Protein AF-A0A1I7JLA2-F1 (afdb_monomer)

Structure (mmCIF, N/CA/C/O backbone):
data_AF-A0A1I7JLA2-F1
#
_entry.id   AF-A0A1I7JLA2-F1
#
loop_
_atom_site.group_PDB
_atom_site.id
_atom_site.type_symbol
_atom_site.label_atom_id
_atom_site.label_alt_id
_atom_site.label_comp_id
_atom_site.label_asym_id
_atom_site.label_entity_id
_atom_site.label_seq_id
_atom_site.pdbx_PDB_ins_code
_atom_site.Cartn_x
_atom_site.Cartn_y
_atom_site.Cartn_z
_atom_site.occupancy
_atom_site.B_iso_or_equiv
_atom_site.auth_seq_id
_atom_site.auth_comp_id
_atom_site.auth_asym_id
_atom_site.auth_atom_id
_atom_site.pdbx_PDB_model_num
ATOM 1 N N . MET A 1 1 ? -4.505 21.972 -2.184 1.00 60.84 1 MET A N 1
ATOM 2 C CA . MET A 1 1 ? -4.064 20.597 -1.851 1.00 60.84 1 MET A CA 1
ATOM 3 C C . MET A 1 1 ? -5.063 19.650 -2.492 1.00 60.84 1 MET A C 1
ATOM 5 O O . MET A 1 1 ? -6.247 19.923 -2.366 1.00 60.84 1 MET A O 1
ATOM 9 N N . THR A 1 2 ? -4.623 18.646 -3.253 1.00 81.19 2 THR A N 1
ATOM 10 C CA . THR A 1 2 ? -5.544 17.721 -3.939 1.00 81.19 2 THR A CA 1
ATOM 11 C C . THR A 1 2 ? -6.076 16.661 -2.965 1.00 81.19 2 THR A C 1
ATOM 13 O O . THR A 1 2 ? -5.386 16.365 -1.983 1.00 81.19 2 THR A O 1
ATOM 16 N N . PRO A 1 3 ? -7.260 16.072 -3.224 1.00 82.00 3 PRO A N 1
ATOM 17 C CA . PRO A 1 3 ? -7.796 14.968 -2.421 1.00 82.00 3 PRO A CA 1
ATOM 18 C C . PRO A 1 3 ? -6.795 13.813 -2.262 1.00 82.00 3 PRO A C 1
ATOM 20 O O . PRO A 1 3 ? -6.498 13.415 -1.138 1.00 82.00 3 PRO A O 1
ATOM 23 N N . ALA A 1 4 ? -6.152 13.399 -3.360 1.00 80.56 4 ALA A N 1
ATOM 24 C CA . ALA A 1 4 ? -5.097 12.382 -3.382 1.00 80.56 4 ALA A CA 1
ATOM 25 C C . ALA A 1 4 ? -3.938 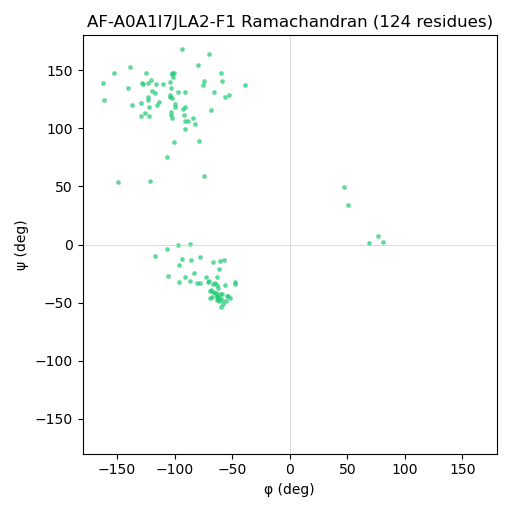12.671 -2.408 1.00 80.56 4 ALA A C 1
ATOM 27 O O . ALA A 1 4 ? -3.507 11.793 -1.662 1.00 80.56 4 ALA A O 1
ATOM 28 N N . LYS A 1 5 ? -3.454 13.921 -2.353 1.00 81.25 5 LYS A N 1
ATOM 29 C CA . LYS A 1 5 ? -2.370 14.306 -1.432 1.00 81.25 5 LYS A CA 1
ATOM 30 C C . LYS A 1 5 ? -2.807 14.334 0.027 1.00 81.25 5 LYS A C 1
ATOM 32 O O . LYS A 1 5 ? -1.984 14.089 0.906 1.00 81.25 5 LYS A O 1
ATOM 37 N N . SER A 1 6 ? -4.070 14.666 0.294 1.00 85.25 6 SER A N 1
ATOM 38 C CA . SER A 1 6 ? -4.618 14.601 1.651 1.00 85.25 6 SER A CA 1
ATOM 39 C C . SER A 1 6 ? -4.702 13.154 2.129 1.00 85.25 6 SER A C 1
ATOM 41 O O . SER A 1 6 ? -4.256 12.850 3.231 1.00 85.25 6 SER A O 1
ATOM 43 N N . LEU A 1 7 ? -5.202 12.267 1.268 1.00 85.94 7 LEU A N 1
ATOM 44 C CA . LEU A 1 7 ? -5.337 10.841 1.541 1.00 85.94 7 LEU A CA 1
ATOM 45 C C . LEU A 1 7 ? -3.978 10.167 1.754 1.00 85.94 7 LEU A C 1
ATOM 47 O O . LEU A 1 7 ? -3.787 9.453 2.731 1.00 85.94 7 LEU A O 1
ATOM 51 N N . TYR A 1 8 ? -2.994 10.478 0.906 1.00 85.94 8 TYR A N 1
ATOM 52 C CA . TYR A 1 8 ? -1.617 10.023 1.093 1.00 85.94 8 TYR A CA 1
ATOM 53 C C . TYR A 1 8 ? -1.049 10.426 2.459 1.00 85.94 8 TYR A C 1
ATOM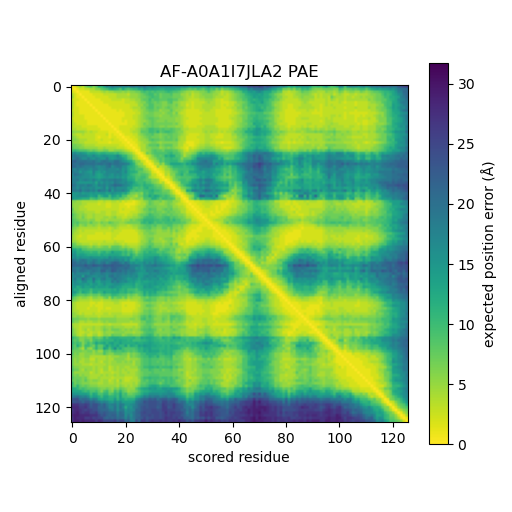 55 O O . TYR A 1 8 ? -0.510 9.584 3.172 1.00 85.94 8 TYR A O 1
ATOM 63 N N . LYS A 1 9 ? -1.194 11.697 2.857 1.00 86.75 9 LYS A N 1
ATOM 64 C CA . LYS A 1 9 ? -0.696 12.172 4.157 1.00 86.75 9 LYS A CA 1
ATOM 65 C C . LYS A 1 9 ? -1.370 11.474 5.335 1.00 86.75 9 LYS A C 1
ATOM 67 O O . LYS A 1 9 ? -0.699 11.208 6.328 1.00 86.75 9 LYS A O 1
ATOM 72 N N . ASP A 1 10 ? -2.665 11.190 5.229 1.00 89.06 10 ASP A N 1
ATOM 73 C CA . ASP A 1 10 ? -3.387 10.435 6.253 1.00 89.06 10 ASP A CA 1
ATOM 74 C C . ASP A 1 10 ? -2.836 9.007 6.382 1.00 89.06 10 ASP A C 1
ATOM 76 O O . ASP A 1 10 ? -2.472 8.586 7.478 1.00 89.06 10 ASP A O 1
ATOM 80 N N . ILE A 1 11 ? -2.651 8.309 5.257 1.00 88.25 11 ILE A N 1
ATOM 81 C CA . ILE A 1 11 ? -2.080 6.955 5.224 1.00 88.25 11 ILE A CA 1
ATOM 82 C C . ILE A 1 11 ? -0.662 6.935 5.807 1.00 88.25 11 ILE A C 1
ATOM 84 O O . ILE A 1 11 ? -0.333 6.046 6.594 1.00 88.25 11 ILE A O 1
ATOM 88 N N . VAL A 1 12 ? 0.170 7.925 5.472 1.00 86.69 12 VAL A N 1
ATOM 89 C CA . VAL A 1 12 ? 1.515 8.077 6.049 1.00 86.69 12 VAL A CA 1
ATOM 90 C C . VAL A 1 12 ? 1.435 8.242 7.563 1.00 86.69 12 VAL A C 1
ATOM 92 O O . VAL A 1 12 ? 2.026 7.442 8.285 1.00 86.69 12 VAL A O 1
ATOM 95 N N . ARG A 1 13 ? 0.650 9.212 8.049 1.00 88.69 13 ARG A N 1
ATOM 96 C CA . ARG A 1 13 ? 0.495 9.476 9.487 1.00 88.69 13 ARG A CA 1
ATOM 97 C C . ARG A 1 13 ? 0.058 8.220 10.240 1.00 88.69 13 ARG A C 1
ATOM 99 O O . ARG A 1 13 ? 0.593 7.925 11.301 1.00 88.69 13 ARG A O 1
ATOM 106 N N . ARG A 1 14 ? -0.908 7.481 9.691 1.00 87.94 14 ARG A N 1
ATOM 107 C CA . ARG A 1 14 ? -1.456 6.265 10.309 1.00 87.94 14 ARG A CA 1
ATOM 108 C C . ARG A 1 14 ? -0.498 5.081 10.248 1.00 87.94 14 ARG 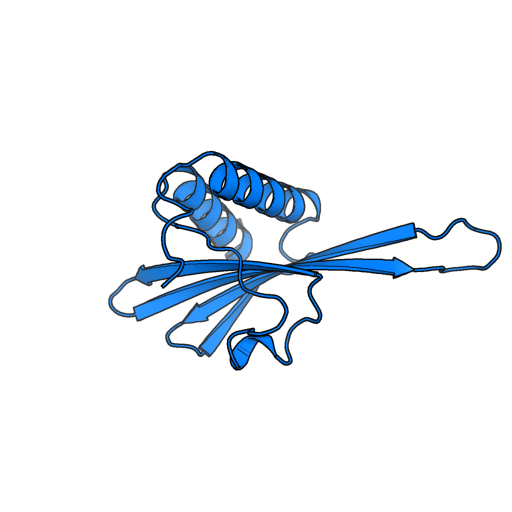A C 1
ATOM 110 O O . ARG A 1 14 ? -0.542 4.206 11.106 1.00 87.94 14 ARG A O 1
ATOM 117 N N . THR A 1 15 ? 0.378 5.051 9.249 1.00 86.12 15 THR A N 1
ATOM 118 C CA . THR A 1 15 ? 1.478 4.082 9.185 1.00 86.12 15 THR A CA 1
ATOM 119 C C . THR A 1 15 ? 2.515 4.385 10.265 1.00 86.12 15 THR A C 1
ATOM 121 O O . THR A 1 15 ? 2.911 3.486 10.997 1.00 86.12 15 THR A O 1
ATOM 124 N N . GLU A 1 16 ? 2.903 5.653 10.420 1.00 84.06 16 GLU A N 1
ATOM 125 C CA . GLU A 1 16 ? 3.864 6.097 11.439 1.00 84.06 16 GLU A CA 1
ATOM 126 C C . GLU A 1 16 ? 3.330 5.943 12.871 1.00 84.06 16 GLU A C 1
ATOM 128 O O . GLU A 1 16 ? 4.099 5.625 13.777 1.00 84.06 16 GLU A O 1
AT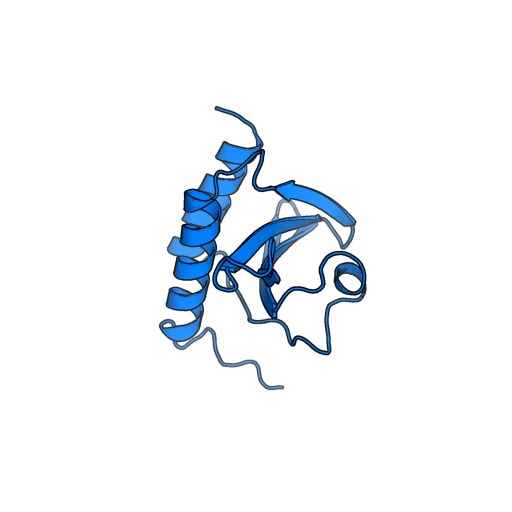OM 133 N N . SER A 1 17 ? 2.022 6.129 13.088 1.00 84.94 17 SER A N 1
ATOM 134 C CA . SER A 1 17 ? 1.387 5.912 14.396 1.00 84.94 17 SER A CA 1
ATOM 135 C C . SER A 1 17 ? 1.138 4.434 14.722 1.00 84.94 17 SER A C 1
ATOM 137 O O . SER A 1 17 ? 0.793 4.111 15.859 1.00 84.94 17 SER A O 1
ATOM 139 N N . GLY A 1 18 ? 1.308 3.529 13.751 1.00 80.31 18 GLY A N 1
ATOM 140 C CA . GLY A 1 18 ? 1.025 2.098 13.898 1.00 80.31 18 GLY A CA 1
ATOM 141 C C . GLY A 1 18 ? -0.463 1.728 13.842 1.00 80.31 18 GLY A C 1
ATOM 142 O O . GLY A 1 18 ? -0.808 0.567 14.074 1.00 80.31 18 GLY A O 1
ATOM 143 N N . GLU A 1 19 ? -1.345 2.680 13.521 1.00 85.81 19 GLU A N 1
ATOM 144 C CA . GLU A 1 19 ? -2.772 2.433 13.268 1.00 85.81 19 GLU A CA 1
ATOM 145 C C . GLU A 1 19 ? -2.981 1.552 12.031 1.00 85.81 19 GLU A C 1
ATOM 147 O O . GLU A 1 19 ? -3.803 0.635 12.051 1.00 85.81 19 GLU A O 1
ATOM 152 N N . LEU A 1 20 ? -2.215 1.798 10.962 1.00 86.62 20 LEU A N 1
ATOM 153 C CA . LEU A 1 20 ? -2.179 0.931 9.787 1.00 86.62 20 LEU A CA 1
ATOM 154 C C . LEU A 1 20 ? -1.081 -0.116 9.942 1.00 86.62 20 LEU A C 1
ATOM 156 O O . LEU A 1 20 ? 0.111 0.158 9.794 1.00 86.62 20 LEU A O 1
ATOM 160 N N . LYS A 1 21 ? -1.509 -1.353 10.202 1.00 84.62 21 LYS A N 1
ATOM 161 C CA . LYS A 1 21 ? -0.624 -2.516 10.275 1.00 84.62 21 LYS A CA 1
ATOM 162 C C . LYS A 1 21 ? -0.513 -3.180 8.913 1.00 84.62 21 LYS A C 1
ATOM 164 O O . LYS A 1 21 ? -1.389 -3.939 8.499 1.00 84.62 21 LYS A O 1
ATOM 169 N N . TRP A 1 22 ? 0.578 -2.876 8.230 1.00 84.75 22 TRP A N 1
ATOM 170 C CA . TRP A 1 22 ? 0.913 -3.455 6.940 1.00 84.75 22 TRP A CA 1
ATOM 171 C C . TRP A 1 22 ? 1.421 -4.886 7.083 1.00 84.75 22 TRP A C 1
ATOM 173 O O . TRP A 1 22 ? 2.235 -5.191 7.949 1.00 84.75 22 TRP A O 1
ATOM 183 N N . LYS A 1 23 ? 0.957 -5.762 6.200 1.00 79.81 23 LYS A N 1
ATOM 184 C CA . LYS A 1 23 ? 1.427 -7.137 6.062 1.00 79.81 23 LYS A CA 1
ATOM 185 C C . LYS A 1 23 ? 1.902 -7.359 4.641 1.00 79.81 23 LYS A C 1
ATOM 187 O O . LYS A 1 23 ? 1.258 -6.906 3.694 1.00 79.81 23 LYS A O 1
ATOM 192 N N . GLU A 1 24 ? 3.011 -8.069 4.495 1.00 78.50 24 GLU A N 1
ATOM 193 C CA . GLU A 1 24 ? 3.427 -8.567 3.191 1.00 78.50 24 GLU A CA 1
ATOM 194 C C . GLU A 1 24 ? 2.399 -9.596 2.698 1.00 78.50 24 GLU A C 1
ATOM 196 O O . GLU A 1 24 ? 1.976 -10.491 3.433 1.00 78.50 24 GLU A O 1
ATOM 201 N N . VAL A 1 25 ? 1.958 -9.439 1.456 1.00 74.56 25 VAL A N 1
ATOM 202 C CA . VAL A 1 25 ? 0.995 -10.326 0.809 1.00 74.56 25 VAL A CA 1
ATOM 203 C C . VAL A 1 25 ? 1.755 -11.243 -0.133 1.00 74.56 25 VAL A C 1
ATOM 205 O O . VAL A 1 25 ? 2.474 -10.773 -1.015 1.00 74.56 25 VAL A O 1
ATOM 208 N N . ASP A 1 26 ? 1.555 -12.554 0.022 1.00 64.88 26 ASP A N 1
ATOM 209 C CA . ASP A 1 26 ? 2.213 -13.562 -0.808 1.00 64.88 26 ASP A CA 1
ATOM 210 C C . ASP A 1 26 ? 1.993 -13.274 -2.306 1.00 64.88 26 ASP A C 1
ATOM 212 O O . ASP A 1 26 ? 0.865 -13.123 -2.797 1.00 64.88 26 ASP A O 1
ATOM 216 N N . ARG A 1 27 ? 3.104 -13.248 -3.049 1.00 57.78 27 ARG A N 1
ATOM 217 C CA . ARG A 1 27 ? 3.163 -13.157 -4.513 1.00 57.78 27 ARG A CA 1
ATOM 218 C C . ARG A 1 27 ? 2.223 -14.145 -5.220 1.00 57.78 27 ARG A C 1
ATOM 220 O O . ARG A 1 27 ? 1.668 -13.796 -6.264 1.00 57.78 27 ARG A O 1
ATOM 227 N N . ASN A 1 28 ? 2.018 -15.331 -4.638 1.00 53.00 28 ASN A N 1
ATOM 228 C CA . ASN A 1 28 ? 1.267 -16.458 -5.202 1.00 53.00 28 ASN A CA 1
ATOM 229 C C . ASN A 1 28 ? -0.194 -16.535 -4.735 1.00 53.00 28 ASN A C 1
ATOM 231 O O . ASN A 1 28 ? -1.019 -17.180 -5.388 1.00 53.00 28 ASN A O 1
ATOM 235 N N . ALA A 1 29 ? -0.540 -15.855 -3.641 1.00 51.81 29 ALA A N 1
ATOM 236 C CA . ALA A 1 29 ? -1.899 -15.799 -3.115 1.00 51.81 29 ALA A CA 1
ATOM 237 C C . ALA A 1 29 ? -2.424 -14.357 -3.036 1.00 51.81 29 ALA A C 1
ATOM 239 O O . ALA A 1 29 ? -2.878 -13.933 -1.973 1.00 51.81 29 ALA A O 1
ATOM 240 N N . PRO A 1 30 ? -2.416 -13.584 -4.145 1.00 54.72 30 PRO A N 1
ATOM 241 C CA . PRO A 1 30 ? -3.068 -12.293 -4.107 1.00 54.72 30 PRO A CA 1
ATOM 242 C C . PRO A 1 30 ? -4.549 -12.505 -3.759 1.00 54.72 30 PRO A C 1
ATOM 244 O O . PRO A 1 30 ? -5.159 -13.444 -4.302 1.00 54.72 30 PRO A O 1
ATOM 247 N N . PRO A 1 31 ? -5.145 -11.626 -2.926 1.00 57.41 31 PRO A N 1
ATOM 248 C CA . PRO A 1 31 ? -6.586 -11.429 -2.892 1.00 57.41 31 PRO A CA 1
ATOM 249 C C . PRO A 1 31 ? -7.114 -11.492 -4.322 1.00 57.41 31 PRO A C 1
ATOM 251 O O . PRO A 1 31 ? -6.470 -10.958 -5.229 1.00 57.41 31 PRO A O 1
ATOM 254 N N . ARG A 1 32 ? -8.244 -12.168 -4.562 1.00 56.88 32 ARG A N 1
ATOM 255 C CA . ARG A 1 32 ? -8.785 -12.355 -5.927 1.00 56.88 32 ARG A CA 1
ATOM 256 C C . ARG A 1 32 ? -8.820 -11.045 -6.722 1.00 56.88 32 ARG A C 1
ATOM 258 O O . ARG A 1 32 ? -8.558 -11.050 -7.919 1.00 56.88 32 ARG A O 1
ATOM 265 N N . ILE A 1 33 ? -9.038 -9.945 -6.015 1.00 54.47 33 ILE A N 1
ATOM 266 C CA . ILE A 1 33 ? -9.071 -8.572 -6.505 1.00 54.47 33 ILE A CA 1
ATOM 267 C C . ILE A 1 33 ? -7.713 -8.107 -7.081 1.00 54.47 33 ILE A C 1
ATOM 269 O O . ILE A 1 33 ? -7.673 -7.411 -8.088 1.00 54.47 33 ILE A O 1
ATOM 273 N N . LEU A 1 34 ? -6.580 -8.551 -6.526 1.00 56.22 34 LEU A N 1
ATOM 274 C CA . LEU A 1 34 ? -5.231 -8.193 -6.987 1.00 56.22 34 LEU A CA 1
ATOM 275 C C . LEU A 1 34 ? -4.695 -9.083 -8.120 1.00 56.22 34 LEU A C 1
ATOM 277 O O . LEU A 1 34 ? -3.700 -8.717 -8.749 1.00 56.22 34 LEU A O 1
ATOM 281 N N . ARG A 1 35 ? -5.332 -10.232 -8.414 1.00 56.69 35 ARG A N 1
ATOM 282 C CA . ARG A 1 35 ? -4.863 -11.194 -9.439 1.00 56.69 35 ARG A CA 1
ATOM 283 C C . ARG A 1 35 ? -4.803 -10.613 -10.858 1.00 56.69 35 ARG A C 1
ATOM 285 O O . ARG A 1 35 ? -4.060 -11.149 -11.671 1.00 56.69 35 ARG A O 1
ATOM 292 N N . GLY A 1 36 ? -5.535 -9.535 -11.147 1.00 54.16 36 GLY A N 1
ATOM 293 C CA . GLY A 1 36 ? -5.553 -8.881 -12.464 1.00 54.16 36 GLY A CA 1
ATOM 294 C C . GLY A 1 36 ? -5.040 -7.437 -12.497 1.00 54.16 36 GLY A C 1
ATOM 295 O O . GLY A 1 36 ? -4.853 -6.899 -13.582 1.00 54.16 36 GLY A O 1
ATOM 296 N N . LEU A 1 37 ? -4.813 -6.801 -11.340 1.00 56.00 37 LEU A N 1
ATOM 297 C CA . LEU A 1 37 ? -4.552 -5.354 -11.272 1.00 56.00 37 LEU A CA 1
ATOM 298 C C . LEU A 1 37 ? -3.065 -4.982 -11.346 1.00 56.00 37 LEU A C 1
ATOM 300 O O . LEU A 1 37 ? -2.737 -3.893 -11.813 1.00 56.00 37 LEU A O 1
ATOM 304 N N . CYS A 1 38 ? -2.152 -5.858 -10.909 1.00 54.41 38 CYS A N 1
ATOM 305 C CA . CYS A 1 38 ? -0.718 -5.592 -11.019 1.00 54.41 38 CYS A CA 1
ATOM 306 C C . CYS A 1 38 ? 0.122 -6.878 -10.900 1.00 54.41 38 CYS A C 1
ATOM 308 O O . CYS A 1 38 ? 0.038 -7.557 -9.866 1.00 54.41 38 CYS A O 1
ATOM 310 N N . PRO A 1 39 ? 0.994 -7.207 -11.874 1.00 57.34 39 PRO A N 1
ATOM 311 C CA . PRO A 1 39 ? 2.067 -8.186 -11.695 1.00 57.34 39 PRO A CA 1
ATOM 312 C C . PRO A 1 39 ? 3.188 -7.573 -10.831 1.00 57.34 39 PRO A C 1
ATOM 314 O O . PRO A 1 39 ? 4.317 -7.397 -11.273 1.00 57.34 39 PRO A O 1
ATOM 317 N N . ALA A 1 40 ? 2.842 -7.162 -9.611 1.00 59.97 40 ALA A N 1
ATOM 318 C CA . ALA A 1 40 ? 3.761 -6.552 -8.662 1.00 59.97 40 ALA A CA 1
ATOM 319 C C . ALA A 1 40 ? 4.689 -7.603 -8.047 1.00 59.97 40 ALA A C 1
ATOM 321 O O . ALA A 1 40 ? 4.257 -8.713 -7.722 1.00 59.97 40 ALA A O 1
ATOM 322 N N . LYS A 1 41 ? 5.955 -7.219 -7.875 1.00 61.12 41 LYS A N 1
ATOM 323 C CA . LYS A 1 41 ? 7.004 -8.018 -7.234 1.00 61.12 41 LYS A CA 1
ATOM 324 C C . LYS A 1 41 ? 6.852 -7.985 -5.711 1.00 61.12 41 LYS A C 1
ATOM 326 O O . LYS A 1 41 ? 7.107 -8.999 -5.070 1.00 61.12 41 LYS A O 1
ATOM 331 N N . TRP A 1 42 ? 6.374 -6.862 -5.170 1.00 61.75 42 TRP A N 1
ATOM 332 C CA . TRP A 1 42 ? 6.104 -6.664 -3.746 1.00 61.75 42 TRP A CA 1
ATOM 333 C C . TRP A 1 42 ? 4.682 -6.154 -3.545 1.00 61.75 42 TRP A C 1
ATOM 335 O O . TRP A 1 42 ? 4.198 -5.304 -4.299 1.00 61.75 42 TRP A O 1
ATOM 345 N N . ARG A 1 43 ? 3.998 -6.687 -2.533 1.00 72.56 43 ARG A N 1
ATOM 346 C CA . ARG A 1 43 ? 2.640 -6.279 -2.177 1.00 72.56 43 ARG A CA 1
ATOM 347 C C . ARG A 1 43 ? 2.543 -6.164 -0.666 1.00 72.56 43 ARG A C 1
ATOM 349 O O . ARG A 1 43 ? 2.719 -7.159 0.028 1.00 72.56 43 ARG A O 1
ATOM 356 N N . PHE A 1 44 ? 2.223 -4.977 -0.173 1.00 80.38 44 PHE A N 1
ATOM 357 C CA . PHE A 1 44 ? 1.865 -4.764 1.224 1.00 80.38 44 PHE A CA 1
ATOM 358 C C . PHE A 1 44 ? 0.383 -4.435 1.310 1.00 80.38 44 PHE A C 1
ATOM 360 O O . PHE A 1 44 ? -0.123 -3.663 0.495 1.00 80.38 44 PHE A O 1
ATOM 367 N N . ALA A 1 45 ? -0.309 -5.003 2.291 1.00 84.19 45 ALA A N 1
ATOM 368 C CA . ALA A 1 45 ? -1.698 -4.682 2.566 1.00 84.19 45 ALA A CA 1
ATOM 369 C C . ALA A 1 45 ? -1.911 -4.319 4.032 1.00 84.19 45 ALA A C 1
ATOM 371 O O . ALA A 1 45 ? -1.384 -4.985 4.919 1.00 84.19 45 ALA A O 1
ATOM 372 N N . ALA A 1 46 ? -2.720 -3.298 4.279 1.00 86.38 46 ALA A N 1
ATOM 373 C CA . ALA A 1 46 ? -3.234 -2.959 5.597 1.00 86.38 46 ALA A CA 1
ATOM 374 C C . ALA A 1 46 ? -4.760 -2.898 5.536 1.00 86.38 46 ALA A C 1
ATOM 376 O O . ALA A 1 46 ? -5.330 -2.517 4.514 1.00 86.38 46 ALA A O 1
ATOM 377 N N . SER A 1 47 ? -5.414 -3.259 6.635 1.00 87.00 47 SER A N 1
ATOM 378 C CA . SER A 1 47 ? -6.864 -3.139 6.778 1.00 87.00 47 SER A CA 1
ATOM 379 C C . SER A 1 47 ? -7.190 -2.230 7.952 1.00 87.00 47 SER A C 1
ATOM 381 O O . SER A 1 47 ? -6.524 -2.291 8.986 1.00 87.00 47 SER A O 1
ATOM 383 N N . ALA A 1 48 ? -8.226 -1.417 7.793 1.00 87.88 48 ALA A N 1
ATOM 384 C CA . ALA A 1 48 ? -8.776 -0.573 8.838 1.00 87.88 48 ALA A CA 1
ATOM 385 C C . ALA A 1 48 ? -10.303 -0.589 8.778 1.00 87.88 48 ALA A C 1
ATOM 387 O O . ALA A 1 48 ? -10.885 -0.810 7.719 1.00 87.88 48 ALA A O 1
ATOM 388 N N . LEU A 1 49 ? -10.946 -0.354 9.919 1.00 87.81 49 LEU A N 1
ATOM 389 C CA . LEU A 1 49 ? -12.385 -0.134 9.981 1.00 87.81 49 LEU A CA 1
ATOM 390 C C . LEU A 1 49 ? -12.633 1.373 10.076 1.00 87.81 49 LEU A C 1
ATOM 392 O O . LEU A 1 49 ? -12.201 1.999 11.045 1.00 87.81 49 LEU A O 1
ATOM 396 N N . GLU A 1 50 ? -13.314 1.944 9.088 1.00 86.56 50 GLU A N 1
ATOM 397 C CA . GLU A 1 50 ? -13.592 3.382 9.000 1.00 86.56 50 GLU A CA 1
ATOM 398 C C . GLU A 1 50 ? -15.075 3.592 8.762 1.00 86.56 50 GLU A C 1
ATOM 400 O O . GLU A 1 50 ? -15.637 3.042 7.820 1.00 86.56 50 GLU A O 1
ATOM 405 N N . ASP A 1 51 ? -15.727 4.330 9.660 1.00 86.50 51 ASP A N 1
ATOM 406 C CA . ASP A 1 51 ? -17.168 4.601 9.596 1.00 86.50 51 ASP A CA 1
ATOM 407 C C . ASP A 1 51 ? -18.031 3.335 9.401 1.00 86.50 51 ASP A C 1
ATOM 409 O O . ASP A 1 51 ? -19.075 3.348 8.750 1.00 86.50 51 ASP A O 1
ATOM 413 N N . GLY A 1 52 ? -17.585 2.215 9.983 1.00 85.94 52 GLY A N 1
ATOM 414 C CA . GLY A 1 52 ? -18.250 0.912 9.893 1.00 85.94 52 GLY A CA 1
ATOM 415 C C . GLY A 1 52 ? -17.969 0.124 8.611 1.00 85.94 52 GLY A C 1
ATOM 416 O O . GLY A 1 52 ? -18.492 -0.980 8.471 1.00 85.94 52 GLY A O 1
ATOM 417 N N . LYS A 1 53 ? -17.134 0.648 7.710 1.00 87.75 53 LYS A N 1
ATOM 418 C CA . LYS A 1 53 ? -16.719 -0.007 6.467 1.00 87.75 53 LYS A CA 1
ATOM 419 C C . LYS A 1 53 ? -15.322 -0.589 6.578 1.00 87.75 53 LYS A C 1
ATOM 4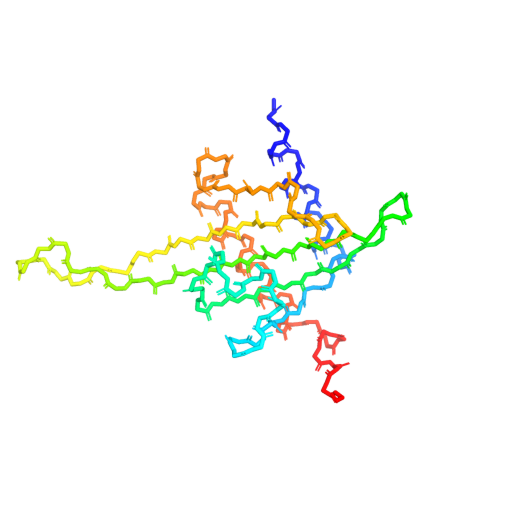21 O O . LYS A 1 53 ? -14.454 -0.031 7.256 1.00 87.75 53 LYS A O 1
ATOM 426 N N . ASN A 1 54 ? -15.086 -1.699 5.886 1.00 87.00 54 ASN A N 1
ATOM 427 C CA . ASN A 1 54 ? -13.756 -2.287 5.818 1.00 87.00 54 ASN A CA 1
ATOM 428 C C . ASN A 1 54 ? -12.945 -1.598 4.725 1.00 87.00 54 ASN A C 1
ATOM 430 O O . ASN A 1 54 ? -13.172 -1.810 3.535 1.00 87.00 54 ASN A O 1
ATOM 434 N N . MET A 1 55 ? -11.961 -0.812 5.144 1.00 89.00 55 MET A N 1
ATOM 435 C CA . MET A 1 55 ? -10.982 -0.203 4.259 1.00 89.00 55 MET A CA 1
ATOM 436 C C . MET A 1 55 ? -9.777 -1.125 4.121 1.00 89.00 55 MET A C 1
ATOM 438 O O . MET A 1 55 ? -9.216 -1.596 5.113 1.00 89.00 55 MET A O 1
ATOM 442 N N . GLN A 1 56 ? -9.351 -1.377 2.887 1.00 88.19 56 GLN A N 1
ATOM 443 C CA . GLN A 1 56 ? -8.121 -2.099 2.598 1.00 88.19 56 GLN A CA 1
ATOM 444 C C . GLN A 1 56 ? -7.209 -1.249 1.721 1.00 88.19 56 GLN A C 1
ATOM 446 O O . GLN A 1 56 ? -7.568 -0.824 0.628 1.00 88.19 56 GLN A O 1
ATOM 451 N N . TYR A 1 57 ? -5.990 -1.047 2.198 1.00 87.31 57 TYR A N 1
ATOM 452 C CA . TYR A 1 57 ? -4.939 -0.321 1.507 1.00 87.31 57 TYR A CA 1
ATOM 453 C C . TYR A 1 57 ? -3.952 -1.325 0.954 1.00 87.31 57 TYR A C 1
ATOM 455 O O . TYR A 1 57 ? -3.454 -2.167 1.697 1.00 87.31 57 TYR A O 1
ATOM 463 N N . VAL A 1 58 ? -3.659 -1.244 -0.338 1.00 85.25 58 VAL A N 1
ATOM 464 C CA . VAL A 1 58 ? -2.715 -2.138 -1.000 1.00 85.25 58 VAL A CA 1
ATOM 465 C C . VAL A 1 58 ? -1.664 -1.316 -1.714 1.00 85.25 58 VAL A C 1
ATOM 467 O O . VAL A 1 58 ? -1.947 -0.666 -2.718 1.00 85.25 58 VAL A O 1
ATOM 470 N N . LEU A 1 59 ? -0.432 -1.402 -1.230 1.00 83.62 59 LEU A N 1
ATOM 471 C CA . LEU A 1 59 ? 0.724 -0.882 -1.932 1.00 83.62 59 LEU A CA 1
ATOM 472 C C . LEU A 1 59 ? 1.320 -2.000 -2.784 1.00 83.62 59 LEU A C 1
ATOM 474 O O . LEU A 1 59 ? 1.766 -3.024 -2.269 1.00 83.62 59 LEU A O 1
ATOM 478 N N . ALA A 1 60 ? 1.308 -1.800 -4.094 1.00 80.12 60 ALA A N 1
ATOM 479 C CA . ALA A 1 60 ? 1.863 -2.726 -5.062 1.00 80.12 60 ALA A CA 1
ATOM 480 C C . ALA A 1 60 ? 3.069 -2.078 -5.733 1.00 80.12 60 ALA A C 1
ATOM 482 O O . ALA A 1 60 ? 2.926 -1.020 -6.343 1.00 80.12 60 ALA A O 1
ATOM 483 N N . ASP A 1 61 ? 4.225 -2.728 -5.651 1.00 76.44 61 ASP A N 1
ATOM 484 C CA . ASP A 1 61 ? 5.450 -2.266 -6.290 1.00 76.44 61 ASP A CA 1
ATOM 485 C C . ASP A 1 61 ? 5.932 -3.257 -7.349 1.00 76.44 61 ASP A C 1
ATOM 487 O O . ASP A 1 61 ? 6.002 -4.477 -7.139 1.00 76.44 61 ASP A O 1
ATOM 491 N N . ARG A 1 62 ? 6.219 -2.725 -8.533 1.00 73.81 62 ARG A N 1
ATOM 492 C CA . ARG A 1 62 ? 6.664 -3.485 -9.693 1.00 73.81 62 ARG A CA 1
ATOM 493 C C . ARG A 1 62 ? 8.012 -2.947 -10.136 1.00 73.81 62 ARG A C 1
ATOM 495 O O . ARG A 1 62 ? 8.098 -1.806 -10.567 1.00 73.81 62 ARG A O 1
ATOM 502 N N . ALA A 1 63 ? 9.010 -3.818 -10.089 1.00 67.12 63 ALA A N 1
ATOM 503 C CA . ALA A 1 63 ? 10.310 -3.591 -10.691 1.00 67.12 63 ALA A CA 1
ATOM 504 C C . ALA A 1 63 ? 10.383 -4.390 -11.997 1.00 67.12 63 ALA A C 1
ATOM 506 O O . ALA A 1 63 ? 10.433 -5.625 -11.966 1.00 67.12 63 ALA A O 1
ATOM 507 N N . ASP A 1 64 ? 10.346 -3.692 -13.128 1.00 66.25 64 ASP A N 1
ATOM 508 C CA . ASP A 1 64 ? 10.571 -4.268 -14.449 1.00 66.25 64 ASP A CA 1
ATOM 509 C C . ASP A 1 64 ? 11.975 -3.916 -14.930 1.00 66.25 64 ASP A C 1
ATOM 511 O O . ASP A 1 64 ? 12.395 -2.766 -14.890 1.00 66.25 64 ASP A O 1
ATOM 515 N N . TRP A 1 65 ? 12.681 -4.898 -15.473 1.00 63.06 65 TRP A N 1
ATOM 516 C CA . TRP A 1 65 ? 13.939 -4.652 -16.166 1.00 63.06 65 TRP A CA 1
ATOM 517 C C . TRP A 1 65 ? 13.618 -4.369 -17.625 1.00 63.06 65 TRP A C 1
ATOM 519 O O . TRP A 1 65 ? 13.230 -5.277 -18.366 1.00 63.06 65 TRP A O 1
ATOM 529 N N . ARG A 1 66 ? 13.735 -3.106 -18.034 1.00 65.44 66 ARG A N 1
ATOM 530 C CA . ARG A 1 66 ? 13.534 -2.709 -19.424 1.00 65.44 66 ARG A CA 1
ATOM 531 C C . ARG A 1 66 ? 14.868 -2.450 -20.083 1.00 65.44 66 ARG A C 1
ATOM 533 O O . ARG A 1 66 ? 15.713 -1.701 -19.602 1.00 65.44 66 ARG A O 1
ATOM 540 N N . ASN A 1 67 ? 15.037 -3.091 -21.229 1.00 62.88 67 ASN A N 1
ATOM 541 C CA . ASN A 1 67 ? 16.097 -2.747 -22.147 1.00 62.88 67 ASN A CA 1
ATOM 542 C C . ASN A 1 67 ? 15.464 -1.904 -23.251 1.00 62.88 67 ASN A C 1
ATOM 544 O O . ASN A 1 67 ? 14.944 -2.442 -24.227 1.00 62.88 67 ASN A O 1
ATOM 548 N N . GLU A 1 68 ? 15.403 -0.590 -23.038 1.00 66.38 68 GLU A N 1
ATOM 549 C CA . GLU A 1 68 ? 14.771 0.324 -23.995 1.00 66.38 68 GLU A CA 1
ATOM 550 C C . GLU A 1 68 ? 15.510 0.322 -25.337 1.00 66.38 68 GLU A C 1
ATOM 552 O O . GLU A 1 68 ? 14.905 0.545 -26.386 1.00 66.38 68 GLU A O 1
ATOM 557 N N . HIS A 1 69 ? 16.814 0.025 -25.319 1.00 69.12 69 HIS A N 1
ATOM 558 C CA . HIS A 1 69 ? 17.638 -0.003 -26.513 1.00 69.12 69 HIS A CA 1
ATOM 559 C C . HIS A 1 69 ? 18.939 -0.789 -26.284 1.00 69.12 69 HIS A C 1
ATOM 561 O O . HIS A 1 69 ? 19.612 -0.619 -25.277 1.00 69.12 69 HIS A O 1
ATOM 567 N N . HIS A 1 70 ? 19.352 -1.590 -27.267 1.00 70.31 70 HIS A N 1
ATOM 568 C CA . HIS A 1 70 ? 20.482 -2.533 -27.193 1.00 70.31 70 HIS A CA 1
ATOM 569 C C . HIS A 1 70 ? 21.870 -1.915 -26.915 1.00 70.31 70 HIS A C 1
ATOM 571 O O . HIS A 1 70 ? 22.810 -2.643 -26.611 1.00 70.31 70 HIS A O 1
ATOM 577 N N . LEU A 1 71 ? 22.010 -0.593 -27.052 1.00 77.75 71 LEU A N 1
ATOM 578 C CA . LEU A 1 71 ? 23.247 0.150 -26.754 1.00 77.75 71 LEU A CA 1
ATOM 579 C C . LEU A 1 71 ? 23.287 0.716 -25.333 1.00 77.75 71 LEU A C 1
ATOM 581 O O . LEU A 1 71 ? 24.339 1.182 -24.900 1.00 77.75 71 LEU A O 1
ATOM 585 N N . PHE A 1 72 ? 22.159 0.707 -24.627 1.00 65.81 72 PHE A N 1
ATOM 586 C CA . PHE A 1 72 ? 22.088 1.170 -23.254 1.00 65.81 72 PHE A CA 1
ATOM 587 C C . PHE A 1 72 ? 22.059 -0.033 -22.310 1.00 65.81 72 PHE A C 1
ATOM 589 O O . PHE A 1 72 ? 21.542 -1.095 -22.663 1.00 65.81 72 PHE A O 1
ATOM 596 N N . PRO A 1 73 ? 22.650 0.096 -21.114 1.00 69.81 73 PRO A N 1
ATOM 597 C CA . PRO A 1 73 ? 22.477 -0.908 -20.083 1.00 69.81 73 PRO A CA 1
ATOM 598 C C . PRO A 1 73 ? 20.992 -1.035 -19.733 1.00 69.81 73 PRO A C 1
ATOM 600 O O . PRO A 1 73 ? 20.242 -0.060 -19.772 1.00 69.81 73 PRO A O 1
ATOM 603 N N . VAL A 1 74 ? 20.588 -2.253 -19.372 1.00 71.94 74 VAL A N 1
ATOM 604 C CA . VAL A 1 74 ? 19.238 -2.524 -18.875 1.00 71.94 74 VAL A CA 1
ATOM 605 C C . VAL A 1 74 ? 18.975 -1.618 -17.675 1.00 71.94 74 VAL A C 1
ATOM 607 O O . VAL A 1 74 ? 19.770 -1.605 -16.733 1.00 71.94 74 VAL A O 1
ATOM 610 N N . HIS A 1 75 ? 17.874 -0.876 -17.715 1.00 67.75 75 HIS A N 1
ATOM 611 C CA . HIS A 1 75 ? 17.448 -0.029 -16.612 1.00 67.75 75 HIS A CA 1
ATOM 612 C C . HIS A 1 75 ? 16.318 -0.716 -15.836 1.00 67.75 75 HIS A C 1
ATOM 614 O O . HIS A 1 75 ? 15.498 -1.440 -16.411 1.00 67.75 75 HIS A O 1
ATOM 620 N N . GLU A 1 76 ? 16.301 -0.528 -14.517 1.00 66.62 76 GLU A N 1
ATOM 621 C CA . GLU A 1 76 ? 15.224 -1.014 -13.658 1.00 66.62 76 GLU A CA 1
ATOM 622 C C . GLU A 1 76 ? 14.166 0.084 -13.523 1.00 66.62 76 GLU A C 1
ATOM 624 O O . GLU A 1 76 ? 14.404 1.133 -12.921 1.00 66.62 76 GLU A O 1
ATOM 629 N N . ASP A 1 77 ? 12.993 -0.161 -14.096 1.00 69.81 77 ASP A N 1
ATOM 630 C CA . ASP A 1 77 ? 11.833 0.705 -13.961 1.00 69.81 77 ASP A CA 1
ATOM 631 C C . ASP A 1 77 ? 11.001 0.259 -12.767 1.00 69.81 77 ASP A C 1
ATOM 633 O O . ASP A 1 77 ? 10.460 -0.850 -12.729 1.00 69.81 77 ASP A O 1
ATOM 637 N N . HIS A 1 78 ? 10.874 1.161 -11.798 1.00 68.31 78 HIS A N 1
ATOM 638 C CA . HIS A 1 78 ? 10.050 0.965 -10.613 1.00 68.31 78 HIS A CA 1
ATOM 639 C C . HIS A 1 78 ? 8.721 1.691 -10.785 1.00 68.31 78 HIS A C 1
ATOM 641 O O . HIS A 1 78 ? 8.680 2.912 -10.951 1.00 68.31 78 HIS A O 1
ATOM 647 N N . SER A 1 79 ? 7.619 0.951 -10.723 1.00 72.25 79 SER A N 1
ATOM 648 C CA . SER A 1 79 ? 6.277 1.515 -10.677 1.00 72.25 79 SER A CA 1
ATOM 649 C C . SER A 1 79 ? 5.552 1.028 -9.431 1.00 72.25 79 SER A C 1
ATOM 651 O O . SER A 1 79 ? 5.158 -0.139 -9.352 1.00 72.25 79 SER A O 1
ATOM 653 N N . SER A 1 80 ? 5.320 1.942 -8.495 1.00 75.94 80 SER A N 1
ATOM 654 C CA . SER A 1 80 ? 4.501 1.681 -7.317 1.00 75.94 80 SER A CA 1
ATOM 655 C C . SER A 1 80 ? 3.101 2.266 -7.505 1.00 75.94 80 SER A C 1
ATOM 657 O O . SER A 1 80 ? 2.915 3.281 -8.181 1.00 75.94 80 SER A O 1
ATOM 659 N N . ARG A 1 81 ? 2.093 1.616 -6.926 1.00 79.94 81 ARG A N 1
ATOM 660 C CA . ARG A 1 81 ? 0.700 2.081 -6.907 1.00 79.94 81 ARG A CA 1
ATOM 661 C C . ARG A 1 81 ? 0.085 1.795 -5.552 1.00 79.94 81 ARG A C 1
ATOM 663 O O . ARG A 1 81 ? 0.220 0.678 -5.053 1.00 79.94 81 ARG A O 1
ATOM 670 N N . LEU A 1 82 ? -0.627 2.772 -5.003 1.00 85.62 82 LEU A N 1
ATOM 671 C CA . LEU A 1 82 ? -1.431 2.586 -3.802 1.00 85.62 82 LEU A CA 1
ATOM 672 C C . LEU A 1 82 ? -2.900 2.478 -4.206 1.00 85.62 82 LEU A C 1
ATOM 674 O O . LEU A 1 82 ? -3.479 3.423 -4.729 1.00 85.62 82 LEU A O 1
ATOM 678 N N . MET A 1 83 ? -3.484 1.310 -3.991 1.00 85.62 83 MET A N 1
ATOM 679 C CA . MET A 1 83 ? -4.885 1.016 -4.276 1.00 85.62 83 MET A CA 1
ATOM 680 C C . MET A 1 83 ? -5.664 0.997 -2.969 1.00 85.62 83 MET A C 1
ATOM 682 O O . MET A 1 83 ? -5.175 0.476 -1.965 1.00 85.62 83 MET A O 1
ATOM 686 N N . ILE A 1 84 ? -6.870 1.549 -2.991 1.00 88.06 84 ILE A N 1
ATOM 687 C CA . ILE A 1 84 ? -7.732 1.655 -1.819 1.00 88.06 84 ILE A CA 1
ATOM 688 C C . ILE A 1 84 ? -9.045 0.970 -2.146 1.00 88.06 84 ILE A C 1
ATOM 690 O O . ILE A 1 84 ? -9.680 1.268 -3.160 1.00 88.06 84 ILE A O 1
ATOM 694 N N . PHE A 1 85 ? -9.427 0.042 -1.281 1.00 86.56 85 PHE A N 1
ATOM 695 C CA . PHE A 1 85 ? -10.655 -0.717 -1.389 1.00 86.56 85 PHE A CA 1
ATOM 696 C C . PHE A 1 85 ? -11.566 -0.397 -0.214 1.00 86.56 85 PHE A C 1
ATOM 698 O O . PHE A 1 85 ? -11.102 -0.324 0.921 1.00 86.56 85 PHE A O 1
ATOM 705 N N . GLU A 1 86 ? -12.849 -0.254 -0.501 1.00 88.56 86 GLU A N 1
ATOM 706 C CA . GLU A 1 86 ? -13.929 -0.156 0.473 1.00 88.56 86 GLU A CA 1
ATOM 707 C C . GLU A 1 86 ? -14.814 -1.390 0.286 1.00 88.56 86 GLU A C 1
ATOM 709 O O . GLU A 1 86 ? -15.309 -1.619 -0.816 1.00 88.56 86 GLU A O 1
ATOM 714 N N . ASP A 1 87 ? -14.961 -2.219 1.322 1.00 85.81 87 ASP A N 1
ATOM 715 C CA . ASP A 1 87 ? -15.766 -3.449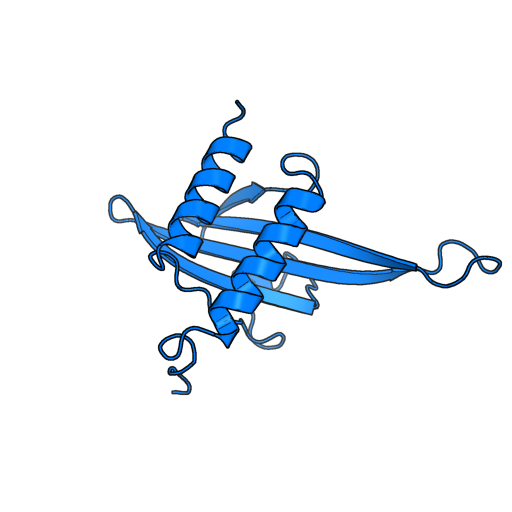 1.289 1.00 85.81 87 ASP A CA 1
ATOM 716 C C . ASP A 1 87 ? -15.489 -4.308 0.036 1.00 85.81 87 ASP A C 1
ATOM 718 O O . ASP A 1 87 ? -16.392 -4.725 -0.689 1.00 85.81 87 ASP A O 1
ATOM 722 N N . GLU A 1 88 ? -14.197 -4.544 -0.229 1.00 80.94 88 GLU A N 1
ATOM 723 C CA . GLU A 1 88 ? -13.665 -5.297 -1.380 1.00 80.94 88 GLU A CA 1
ATOM 724 C C . GLU A 1 88 ? -13.820 -4.626 -2.760 1.00 80.94 88 GLU A C 1
ATOM 726 O O . GLU A 1 88 ? -13.364 -5.169 -3.771 1.00 80.94 88 GLU A O 1
ATOM 731 N N . GLN A 1 89 ? -14.389 -3.423 -2.832 1.00 83.56 89 GLN A N 1
ATOM 732 C CA . GLN A 1 89 ? -14.523 -2.662 -4.073 1.00 83.56 89 GLN A CA 1
ATOM 733 C C . GLN A 1 89 ? -13.403 -1.639 -4.210 1.00 83.56 89 GLN A C 1
ATOM 735 O O . GLN A 1 89 ? -13.130 -0.882 -3.287 1.00 83.56 89 GLN A O 1
ATOM 740 N N . LEU A 1 90 ? -12.747 -1.601 -5.372 1.00 85.19 90 LEU A N 1
ATOM 741 C CA . LEU A 1 90 ? -11.718 -0.600 -5.650 1.00 85.19 90 LEU A CA 1
ATOM 742 C C . LEU A 1 90 ? -12.369 0.778 -5.759 1.00 85.19 90 LEU A C 1
ATOM 744 O O . LEU A 1 90 ? -13.148 1.007 -6.684 1.00 85.19 90 LEU A O 1
ATOM 748 N N . VAL A 1 91 ? -12.024 1.682 -4.846 1.00 87.06 91 VAL A N 1
ATOM 749 C CA . VAL A 1 91 ? -12.577 3.044 -4.815 1.00 87.06 91 VAL A CA 1
ATOM 750 C C . VAL A 1 91 ? -11.582 4.094 -5.285 1.00 87.06 91 VAL A C 1
ATOM 752 O O . VAL A 1 91 ? -12.001 5.120 -5.808 1.00 87.06 91 VAL A O 1
ATOM 755 N N . GLU A 1 92 ? -10.278 3.843 -5.136 1.00 85.06 92 GLU A N 1
ATOM 756 C CA . GLU A 1 92 ? -9.250 4.808 -5.525 1.00 85.06 92 GLU A CA 1
ATOM 757 C C . GLU A 1 92 ? -7.929 4.126 -5.902 1.00 85.06 92 GLU A C 1
ATOM 759 O O . GLU A 1 92 ? -7.550 3.093 -5.337 1.00 85.06 92 GLU A O 1
ATOM 764 N N . ILE A 1 93 ? -7.203 4.729 -6.845 1.00 83.69 93 ILE A N 1
ATOM 765 C CA . ILE A 1 93 ? -5.827 4.355 -7.177 1.00 83.69 93 ILE A CA 1
ATOM 766 C C . ILE A 1 93 ? -4.975 5.616 -7.155 1.00 83.69 93 ILE A C 1
ATOM 768 O O . ILE A 1 93 ? -5.039 6.411 -8.079 1.00 83.69 93 ILE A O 1
ATOM 772 N N . LEU A 1 94 ? -4.084 5.740 -6.174 1.00 81.69 94 LEU A N 1
ATOM 773 C CA . LEU A 1 94 ? -3.076 6.792 -6.188 1.00 81.69 94 LEU A CA 1
ATOM 774 C C . LEU A 1 94 ? -1.902 6.348 -7.065 1.00 81.69 94 LEU A C 1
ATOM 776 O O . LEU A 1 94 ? -1.089 5.490 -6.693 1.00 81.69 94 LEU A O 1
ATOM 780 N N . SER A 1 95 ? -1.861 6.911 -8.268 1.00 68.31 95 SER A N 1
ATOM 781 C CA . SER A 1 95 ? -0.866 6.624 -9.299 1.00 68.31 95 SER A CA 1
ATOM 782 C C . SER A 1 95 ? 0.319 7.607 -9.260 1.00 68.31 95 SER A C 1
ATOM 784 O O . SER A 1 95 ? 0.219 8.665 -8.635 1.00 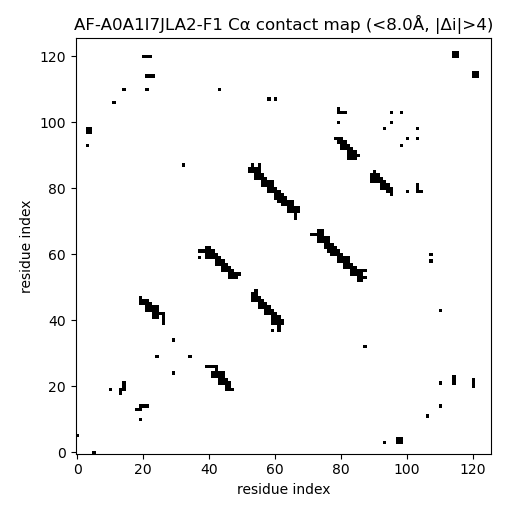68.31 95 SER A O 1
ATOM 786 N N . PRO A 1 96 ? 1.421 7.329 -9.991 1.00 62.88 96 PRO A N 1
ATOM 787 C CA . PRO A 1 96 ? 2.553 8.252 -10.142 1.00 62.88 96 PRO A CA 1
ATOM 788 C C . PRO A 1 96 ? 2.206 9.645 -10.713 1.00 62.88 96 PRO A C 1
ATOM 790 O O . PRO A 1 96 ? 3.040 10.550 -10.708 1.00 62.88 96 PRO A O 1
ATOM 793 N N . VAL A 1 97 ? 0.998 9.812 -11.265 1.00 66.94 97 VAL A N 1
ATOM 794 C CA . VAL A 1 97 ? 0.485 11.099 -11.760 1.00 66.94 97 VAL A CA 1
ATOM 795 C C . VAL A 1 97 ? -0.057 11.952 -10.608 1.00 66.94 97 VAL A C 1
ATOM 797 O O . VAL A 1 97 ? 0.049 13.177 -10.634 1.00 66.94 97 VAL A O 1
ATOM 800 N N . GLU A 1 98 ? -0.619 11.315 -9.583 1.00 68.06 98 GLU A N 1
ATOM 801 C CA . GLU A 1 98 ? -1.260 11.980 -8.442 1.00 68.06 98 GLU A CA 1
ATOM 802 C C . GLU A 1 98 ? -0.319 12.115 -7.245 1.00 68.06 98 GLU A C 1
ATOM 804 O O . GLU A 1 98 ? -0.386 13.103 -6.504 1.00 68.06 98 GLU A O 1
ATOM 809 N N . LEU A 1 99 ? 0.578 11.140 -7.094 1.00 66.88 99 LEU A N 1
ATOM 810 C CA . LEU A 1 99 ? 1.695 11.132 -6.160 1.00 66.88 99 LEU A CA 1
ATOM 811 C C . LEU A 1 99 ? 2.985 11.031 -6.956 1.00 66.88 99 LEU A C 1
ATOM 813 O O . LEU A 1 99 ? 3.104 10.185 -7.831 1.00 66.88 99 LEU A O 1
ATOM 817 N N . ASN A 1 100 ? 3.973 11.869 -6.663 1.00 76.00 100 ASN A N 1
ATOM 818 C CA . ASN A 1 100 ? 5.247 11.760 -7.366 1.00 76.00 100 ASN A CA 1
ATOM 819 C C . ASN A 1 100 ? 6.002 10.480 -6.950 1.00 76.00 100 ASN A C 1
ATOM 821 O O . ASN A 1 100 ? 5.727 9.864 -5.918 1.00 76.00 100 ASN A O 1
ATOM 825 N N . TRP A 1 101 ? 7.000 10.093 -7.746 1.00 71.38 101 TRP A N 1
ATOM 826 C CA . TRP A 1 101 ? 7.806 8.896 -7.486 1.00 71.38 101 TRP A CA 1
ATOM 827 C C . TRP A 1 101 ? 8.472 8.895 -6.100 1.00 71.38 101 TRP A C 1
ATOM 829 O O . TRP A 1 101 ? 8.572 7.842 -5.471 1.00 71.38 101 TRP A O 1
ATOM 839 N N . ALA A 1 102 ? 8.889 10.059 -5.590 1.00 77.25 102 ALA A N 1
ATOM 840 C CA . ALA A 1 102 ? 9.517 10.157 -4.275 1.00 77.25 102 ALA A CA 1
ATOM 841 C C . ALA A 1 102 ? 8.525 9.853 -3.138 1.00 77.25 102 ALA A C 1
ATOM 843 O O . ALA A 1 102 ? 8.896 9.160 -2.196 1.00 77.25 102 ALA A O 1
ATOM 844 N N . GLU A 1 103 ? 7.272 10.307 -3.242 1.00 81.44 103 GLU A N 1
ATOM 845 C CA . GLU A 1 103 ? 6.199 10.030 -2.271 1.00 81.44 103 GLU A CA 1
ATOM 846 C C . GLU A 1 103 ? 5.897 8.520 -2.202 1.00 81.44 103 GLU A C 1
ATOM 848 O O . GLU A 1 103 ? 5.889 7.922 -1.126 1.00 81.44 103 GLU A O 1
ATOM 853 N N . LEU A 1 104 ? 5.748 7.864 -3.355 1.00 76.19 104 LEU A N 1
ATOM 854 C CA . LEU A 1 104 ? 5.482 6.422 -3.421 1.00 76.19 104 LEU A CA 1
ATOM 855 C C . LEU A 1 104 ? 6.680 5.566 -2.976 1.00 76.19 104 LEU A C 1
ATOM 857 O O . LEU A 1 104 ? 6.517 4.580 -2.251 1.00 76.19 104 LEU A O 1
ATOM 861 N N . THR A 1 105 ? 7.894 5.963 -3.360 1.00 76.19 105 THR A N 1
ATOM 862 C CA . THR A 1 105 ? 9.132 5.285 -2.944 1.00 76.19 105 THR A CA 1
ATOM 863 C C . THR A 1 105 ? 9.343 5.411 -1.441 1.00 76.19 105 THR A C 1
ATOM 865 O O . THR A 1 105 ? 9.726 4.442 -0.784 1.00 76.19 105 THR A O 1
ATOM 868 N N . TRP A 1 106 ? 9.089 6.597 -0.882 1.00 79.94 106 TRP A N 1
ATOM 869 C CA . TRP A 1 106 ? 9.178 6.821 0.554 1.00 79.94 106 TRP A CA 1
ATOM 870 C C . TRP A 1 106 ? 8.183 5.931 1.295 1.00 79.94 106 TRP A C 1
ATOM 872 O O . TRP A 1 106 ? 8.597 5.199 2.185 1.00 79.94 106 TRP A O 1
ATOM 882 N N . LEU A 1 107 ? 6.915 5.893 0.869 1.00 80.00 107 LEU A N 1
ATOM 883 C CA . LEU A 1 107 ? 5.897 5.049 1.498 1.00 80.00 107 LEU A CA 1
ATOM 884 C C . LEU A 1 107 ? 6.282 3.563 1.467 1.00 80.00 107 LEU A C 1
ATOM 886 O O . LEU A 1 107 ? 6.169 2.883 2.482 1.00 80.00 107 LEU A O 1
ATOM 890 N N . THR A 1 108 ? 6.809 3.080 0.338 1.00 78.06 108 THR A N 1
ATOM 891 C CA . THR A 1 108 ? 7.303 1.699 0.203 1.00 78.06 108 THR A CA 1
ATOM 892 C C . THR A 1 108 ? 8.412 1.395 1.209 1.00 78.06 108 THR A C 1
ATOM 894 O O . THR A 1 108 ? 8.354 0.385 1.909 1.00 78.06 108 THR A O 1
ATOM 897 N N . LYS A 1 109 ? 9.403 2.286 1.332 1.00 78.25 109 LYS A N 1
ATOM 898 C CA . LYS A 1 109 ? 10.516 2.129 2.282 1.00 78.25 109 LYS A CA 1
ATOM 899 C C . LYS A 1 109 ? 10.058 2.216 3.732 1.00 78.25 109 LYS A C 1
ATOM 901 O O . LYS A 1 109 ? 10.519 1.432 4.552 1.00 78.25 109 LYS A O 1
ATOM 906 N N . THR A 1 110 ? 9.152 3.138 4.040 1.00 79.81 110 THR A N 1
ATOM 907 C CA . THR A 1 110 ? 8.573 3.308 5.375 1.00 79.81 110 THR A CA 1
ATOM 908 C C . THR A 1 110 ? 7.809 2.058 5.795 1.00 79.81 110 THR A C 1
ATOM 910 O O . THR A 1 110 ? 8.025 1.545 6.889 1.00 79.81 110 THR A O 1
ATOM 913 N N . ILE A 1 111 ? 6.974 1.511 4.909 1.00 79.75 111 ILE A N 1
ATOM 914 C CA . ILE A 1 111 ? 6.233 0.274 5.170 1.00 79.75 111 ILE A CA 1
ATOM 915 C C . ILE A 1 111 ? 7.182 -0.913 5.355 1.00 79.75 111 ILE A C 1
ATOM 917 O O . ILE A 1 111 ? 7.004 -1.669 6.306 1.00 79.75 111 ILE A O 1
ATOM 921 N N . ALA A 1 112 ? 8.201 -1.061 4.502 1.00 72.19 112 ALA A N 1
ATOM 922 C CA . ALA A 1 112 ? 9.199 -2.121 4.648 1.00 72.19 112 ALA A CA 1
ATOM 923 C C . ALA A 1 112 ? 9.961 -2.003 5.981 1.00 72.19 112 ALA A C 1
ATOM 925 O O . ALA A 1 112 ? 10.068 -2.975 6.723 1.00 72.19 112 ALA A O 1
ATOM 926 N N . TYR A 1 113 ? 10.404 -0.793 6.334 1.00 73.94 113 TYR A N 1
ATOM 927 C CA . TYR A 1 113 ? 11.093 -0.520 7.593 1.00 73.94 113 TYR A CA 1
ATOM 928 C C . TYR A 1 113 ? 10.237 -0.901 8.807 1.00 73.94 113 TYR A C 1
ATOM 930 O O . TYR A 1 113 ? 10.688 -1.661 9.664 1.00 73.94 113 TYR A O 1
ATOM 938 N N . PHE A 1 114 ? 8.989 -0.431 8.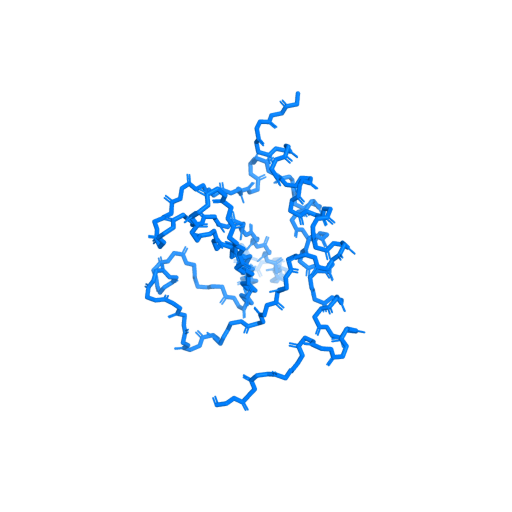871 1.00 68.81 114 PHE A N 1
ATOM 939 C CA . PHE A 1 114 ? 8.098 -0.741 9.990 1.00 68.81 114 PHE A CA 1
ATOM 940 C C . PHE A 1 114 ? 7.633 -2.202 10.004 1.00 68.81 114 PHE A C 1
ATOM 942 O O . PHE A 1 114 ? 7.468 -2.765 11.084 1.00 68.81 114 PHE A O 1
ATOM 949 N N . GLY A 1 115 ? 7.491 -2.838 8.838 1.00 63.19 115 GLY A N 1
ATOM 950 C CA . GLY A 1 115 ? 7.201 -4.268 8.727 1.00 63.19 115 GLY A CA 1
ATOM 951 C C . GLY A 1 115 ? 8.322 -5.161 9.269 1.00 63.19 115 GLY A C 1
ATOM 952 O O . GLY A 1 115 ? 8.036 -6.213 9.836 1.00 63.19 115 GLY A O 1
ATOM 953 N N . GLU A 1 116 ? 9.583 -4.733 9.147 1.00 61.00 116 GLU A N 1
ATOM 954 C CA . GLU A 1 116 ? 10.757 -5.461 9.651 1.00 61.00 116 GLU A CA 1
ATOM 955 C C . GLU A 1 116 ? 11.096 -5.149 11.122 1.00 61.00 116 GLU A C 1
ATOM 957 O O . GLU A 1 116 ? 11.614 -6.016 11.825 1.00 61.00 116 GLU A O 1
ATOM 962 N N . HIS A 1 117 ? 10.816 -3.931 11.603 1.00 56.53 117 HIS A N 1
ATOM 963 C CA . HIS A 1 117 ? 11.332 -3.434 12.891 1.00 56.53 117 HIS A CA 1
ATOM 964 C C . HIS A 1 117 ? 10.292 -3.355 14.022 1.00 56.53 117 HIS A C 1
ATOM 966 O O . HIS A 1 117 ? 10.660 -3.052 15.159 1.00 56.53 117 HIS A O 1
ATOM 972 N N . LEU A 1 118 ? 9.011 -3.644 13.764 1.00 54.44 118 LEU A N 1
ATOM 973 C CA . LEU A 1 118 ? 7.988 -3.734 14.811 1.00 54.44 118 LEU A CA 1
ATOM 974 C C . LEU A 1 118 ? 7.667 -5.213 15.126 1.00 54.44 118 LEU A C 1
ATOM 976 O O . LEU A 1 118 ? 7.076 -5.904 14.300 1.00 54.44 118 LEU A O 1
ATOM 980 N N . PRO A 1 119 ? 8.018 -5.735 16.319 1.00 45.03 119 PRO A N 1
ATOM 981 C CA . PRO A 1 119 ? 7.970 -7.173 16.624 1.00 45.03 119 PRO A CA 1
ATOM 982 C C . PRO A 1 119 ? 6.558 -7.794 16.657 1.00 45.03 119 PRO A C 1
ATOM 984 O O . PRO A 1 119 ? 6.429 -9.010 16.529 1.00 45.03 119 PRO A O 1
ATOM 987 N N . ASP A 1 120 ? 5.496 -6.985 16.724 1.00 49.91 120 ASP A N 1
ATOM 988 C CA . ASP A 1 120 ? 4.103 -7.454 16.614 1.00 49.91 120 ASP A CA 1
ATOM 989 C C . ASP A 1 120 ? 3.588 -7.540 15.159 1.00 49.91 120 ASP A C 1
ATOM 991 O O . ASP A 1 120 ? 2.439 -7.924 14.929 1.00 49.91 120 ASP A O 1
ATOM 995 N N . PHE A 1 121 ? 4.411 -7.200 14.157 1.00 47.75 121 PHE A N 1
ATOM 996 C CA . PHE A 1 121 ? 4.034 -7.263 12.736 1.00 47.75 121 PHE A CA 1
ATOM 997 C C . PHE A 1 121 ? 4.195 -8.663 12.117 1.00 47.75 121 PHE A C 1
ATOM 999 O O . PHE A 1 121 ? 3.494 -8.993 11.160 1.00 47.75 121 PHE A O 1
ATOM 1006 N N . ALA A 1 122 ? 5.064 -9.514 12.672 1.00 37.88 122 ALA A N 1
ATOM 1007 C CA . ALA A 1 122 ? 5.465 -10.783 12.051 1.00 37.88 122 ALA A CA 1
ATOM 1008 C C . ALA A 1 122 ? 4.703 -12.035 12.537 1.00 37.88 122 ALA A C 1
ATOM 1010 O O . ALA A 1 122 ? 4.951 -13.135 12.039 1.00 37.88 122 ALA A O 1
ATOM 1011 N N . SER A 1 123 ? 3.758 -11.916 13.475 1.00 38.03 123 SER A N 1
ATOM 1012 C CA . SER A 1 123 ? 3.081 -13.086 14.058 1.00 38.03 123 SER A CA 1
ATOM 1013 C C . SER A 1 123 ? 1.645 -13.245 13.568 1.00 38.03 123 SER A C 1
ATOM 1015 O O . SER A 1 123 ? 0.672 -12.996 14.274 1.00 38.03 123 SER A O 1
ATOM 1017 N N . SER A 1 124 ? 1.499 -13.706 12.329 1.00 38.59 124 SER A N 1
ATOM 1018 C CA . SER A 1 124 ? 0.326 -14.490 11.915 1.00 38.59 124 SER A CA 1
ATOM 1019 C C . SER A 1 124 ? 0.716 -15.482 10.815 1.00 38.59 124 SER A C 1
ATOM 1021 O O . SER A 1 124 ? 0.130 -15.488 9.738 1.00 38.59 124 SER A O 1
ATOM 1023 N N . ARG A 1 125 ? 1.736 -16.316 11.060 1.00 36.34 125 ARG A N 1
ATOM 1024 C CA . ARG A 1 125 ? 1.804 -17.624 10.394 1.00 36.34 125 ARG A CA 1
ATOM 1025 C C . ARG A 1 125 ? 0.847 -18.549 11.146 1.00 36.34 125 ARG A C 1
ATOM 1027 O O . ARG A 1 125 ? 1.238 -19.142 12.147 1.00 36.34 125 ARG A O 1
ATOM 1034 N N . GLY A 1 126 ? -0.409 -18.555 10.712 1.00 34.38 126 GLY A N 1
ATOM 1035 C CA . GLY A 1 126 ? -1.415 -19.562 11.050 1.00 34.38 126 GLY A CA 1
ATOM 1036 C C . GLY A 1 126 ? -1.738 -20.359 9.802 1.00 34.38 126 GLY A C 1
ATOM 1037 O O . GLY A 1 126 ? -1.879 -19.704 8.745 1.00 34.38 126 GLY A O 1
#

Mean predicted aligned error: 9.46 Å

Foldseek 3Di:
DDPLVVVLVVVVVCLVVVVWQKAWDDLVDPDPLVPPVDNAPTKIWTWDQDPNWIKIKIKGKHWDFDPVDPVDPTDTDIWIWIFIDTNNHTDDICGCVNPPPVSSVVVVVSNVVCCPPPPVNPPDPD

Secondary structure (DSSP, 8-state):
--HHHHHHHHHHHHHHTTSS--EEPPTTS--GGGGTT---SEEEEEEEEETTEEEEEEEEEEEEEE-SSTTSPPEEEEEEEEEEEETTEEEEEE-TTTS-HHHHHHHHHHHHHHHHH-TTSS----

Radius of gyration: 15.4 Å; Cα contacts (8 Å, |Δi|>4): 184; chains: 1; bounding box: 42×40×44 Å

Solvent-accessible surface area (backbone atoms only — not comparable to full-atom values): 7438 Å² total; per-residue (Å²): 132,55,71,65,54,53,51,51,51,52,54,50,53,31,43,76,70,57,70,42,57,52,36,82,48,55,83,89,62,51,58,79,79,45,72,80,74,59,94,39,76,43,36,37,36,26,63,47,80,54,99,90,38,48,35,35,41,34,41,35,33,26,75,44,80,44,64,93,42,97,90,50,79,71,41,77,46,76,52,57,37,41,35,35,22,51,73,88,38,82,75,47,70,52,36,63,90,69,36,51,66,67,59,50,50,48,50,53,52,52,50,51,51,52,45,74,72,38,86,85,54,72,80,76,89,122

Sequence (126 aa):
MTPAKSLYKDIVRRTESGELKWKEVDRNAPPRILRGLCPAKWRFAASALEDGKNMQYVLADRADWRNEHHLFPVHEDHSSRLMIFEDEQLVEILSPVELNWAELTWLTKTIAYFGEHLPDFASSRG

Organism: NCBI:txid1035707

Nearest PDB structures (foldseek):
  4dni-assembly1_A  TM=7.060E-01  e=4.004E+00  Trypanosoma brucei
  6rw8-assembly1_A  TM=6.725E-01  e=3.012E+00  Xenorhabdus nematophila
  7ofh-assembly1_A  TM=5.741E-01  e=3.012E+00  Enterobacteria phage f1
  6yfr-assembly1_AA  TM=2.785E-01  e=5.158E-01  Leviviridae sp.
  6ud7-assembly1_A  TM=3.219E-01  e=1.358E+00  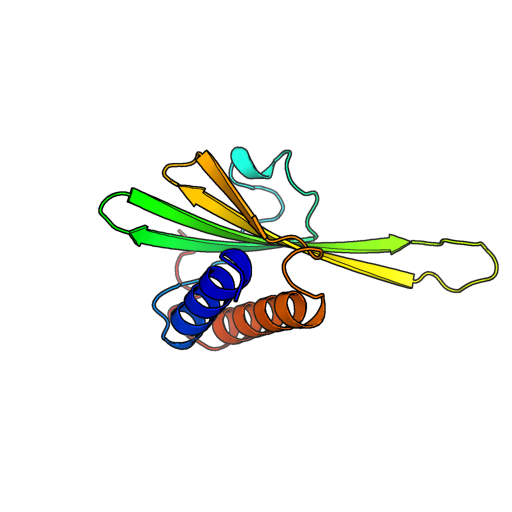Homo sapiens

pLDDT: mean 73.03, std 13.65, range [34.38, 89.06]